Protein AF-A0A8V0ZGF8-F1 (afdb_monomer_lite)

Sequence (177 aa):
MGCPRRLLLVSNSTMHGGGYLGHCQQHIQSFLGEKVKRVLFVPYALHDRDAYARTAREKFASLGYELDSIHESCDPVEAVRKSEAIFIGGGNTFRLLKALYDNRLIQEIRKRVLEETREERIRQYHEEPNTPPVLGLREGAMLLVEGNKATLQGVTGARLFLRNQLNMSLEQISVSC

Secondary structure (DSSP, 8-state):
-PPP------S-S--TT--TTGGGHHHHHHHHTTT--EEEEE-TTSS-HHHHHHHHHHHHHTTT-EEEEGGG-S-HHHHHHH-SEEEE--S-HHHHHHHHHHTTHHHHHHHHHH---HHHHHHHHTTSTTPPPEEEEPTTEEEEEETTEEEEEESS-EEEE-TTSPPEEESS-EEE-

InterPro domains:
  IPR005320 Peptidase S51 [PF03575] (7-113)
  IPR029062 Class I glutamine amidotransferase-like [G3DSA:3.40.50.880] (5-114)
  IPR029062 Class I glutamine amidotransferase-like [G3DSA:3.40.50.880] (115-172)
  IPR029062 Class I glutamine amidotransferase-like [SSF52317] (7-161)

Foldseek 3Di:
DAQDFQDDDDPDQDDPPDDGVRVCLVVVCVSCDPVAAEEEEEQQQDDCSVVVQVSVQVSVVVSRHGYDYLVPDPQSLVVLQPGPYYHYDDHHPVRSVVVCVVNVNPVSNVCSRRPDDPVNVVLVQLVDPPDDKDKADDPQWDWDDDDQWIKIDGQPFIWIDDRPDDIDTGRIDIDGD

Structure (mmCIF, N/CA/C/O backbone):
data_AF-A0A8V0ZGF8-F1
#
_entry.id   AF-A0A8V0ZGF8-F1
#
loop_
_atom_site.group_PDB
_atom_site.id
_atom_site.type_symbol
_atom_site.label_atom_id
_atom_site.label_alt_id
_atom_site.label_comp_id
_atom_site.label_asym_id
_atom_site.label_entity_id
_atom_site.label_seq_id
_atom_site.pdbx_PDB_ins_code
_atom_site.Cartn_x
_atom_site.Cartn_y
_atom_site.Cartn_z
_atom_site.occupancy
_atom_site.B_iso_or_equiv
_atom_site.auth_seq_id
_atom_site.auth_comp_id
_atom_site.auth_asym_id
_atom_site.auth_atom_id
_atom_site.pdbx_PDB_model_num
ATOM 1 N N . MET A 1 1 ? -5.245 20.300 14.383 1.00 46.69 1 MET A N 1
ATOM 2 C CA . MET A 1 1 ? -4.135 19.326 14.443 1.00 46.69 1 MET A CA 1
ATOM 3 C C . MET A 1 1 ? -4.230 18.451 13.203 1.00 46.69 1 MET A C 1
ATOM 5 O O . MET A 1 1 ? -5.340 18.107 12.822 1.00 46.69 1 MET A O 1
ATOM 9 N N . GLY A 1 2 ? -3.137 18.255 12.463 1.00 55.56 2 GLY A N 1
ATOM 10 C CA . GLY A 1 2 ? -3.183 17.531 11.186 1.00 55.56 2 GLY A CA 1
ATOM 11 C C . GLY A 1 2 ? -3.174 16.020 11.401 1.00 55.56 2 GLY A C 1
ATOM 12 O O . GLY A 1 2 ? -2.446 15.556 12.271 1.00 55.56 2 GLY A O 1
ATOM 13 N N . CYS A 1 3 ? -3.932 15.275 10.591 1.00 56.94 3 CYS A N 1
ATOM 14 C CA . CYS A 1 3 ? -3.871 13.813 10.551 1.00 56.94 3 CYS A CA 1
ATOM 15 C C . CYS A 1 3 ? -2.405 13.337 10.474 1.00 56.94 3 CYS A C 1
ATOM 17 O O . CYS A 1 3 ? -1.663 13.826 9.604 1.00 56.94 3 CYS A O 1
ATOM 19 N N . PRO A 1 4 ? -1.967 12.407 11.344 1.00 69.81 4 PRO A N 1
ATOM 20 C CA . PRO A 1 4 ? -0.613 11.871 11.308 1.00 69.81 4 PRO A CA 1
ATOM 21 C C . PRO A 1 4 ? -0.346 11.192 9.959 1.00 69.81 4 PRO A C 1
ATOM 23 O O . PRO A 1 4 ? -1.194 10.486 9.422 1.00 69.81 4 PRO A O 1
ATOM 26 N N . ARG A 1 5 ? 0.840 11.428 9.385 1.00 81.69 5 ARG A N 1
ATOM 27 C CA . ARG A 1 5 ? 1.263 10.849 8.099 1.00 81.69 5 ARG A CA 1
ATOM 28 C C . ARG A 1 5 ? 2.461 9.951 8.324 1.00 81.69 5 ARG A C 1
ATOM 30 O O . ARG A 1 5 ? 3.453 10.386 8.904 1.00 81.69 5 ARG A O 1
ATOM 37 N N . ARG A 1 6 ? 2.406 8.729 7.803 1.00 88.62 6 ARG A N 1
ATOM 38 C CA . ARG A 1 6 ? 3.569 7.839 7.729 1.00 88.62 6 ARG A CA 1
ATOM 39 C C . ARG A 1 6 ? 4.110 7.899 6.307 1.00 88.62 6 ARG A C 1
ATOM 41 O O . ARG A 1 6 ? 3.469 7.401 5.390 1.00 88.62 6 ARG A O 1
ATOM 48 N N . LEU A 1 7 ? 5.262 8.542 6.125 1.00 94.38 7 LEU A N 1
ATOM 49 C CA . LEU A 1 7 ? 5.933 8.688 4.832 1.00 94.38 7 LEU A CA 1
ATOM 50 C C . LEU A 1 7 ? 7.400 8.270 4.965 1.00 94.38 7 LEU A C 1
ATOM 52 O O . LEU A 1 7 ? 8.069 8.675 5.912 1.00 94.38 7 LEU A O 1
ATOM 56 N N . LEU A 1 8 ? 7.896 7.507 3.992 1.00 95.88 8 LEU A N 1
ATOM 57 C CA . LEU A 1 8 ? 9.316 7.226 3.801 1.00 95.88 8 LEU A CA 1
ATOM 58 C C . LEU A 1 8 ? 9.715 7.775 2.429 1.00 95.88 8 LEU A C 1
ATOM 60 O O . LEU A 1 8 ? 9.261 7.272 1.403 1.00 95.88 8 LEU A O 1
ATOM 64 N N . LEU A 1 9 ? 10.528 8.831 2.416 1.00 96.25 9 LEU A N 1
ATOM 65 C CA . LEU A 1 9 ? 10.982 9.489 1.191 1.00 96.25 9 LEU A CA 1
ATOM 66 C C . LEU A 1 9 ? 12.443 9.117 0.944 1.00 96.25 9 LEU A C 1
ATOM 68 O O . LEU A 1 9 ? 13.313 9.441 1.749 1.00 96.25 9 LEU A O 1
ATOM 72 N N . VAL A 1 10 ? 12.700 8.419 -0.160 1.00 94.38 10 VAL A N 1
ATOM 73 C CA . VAL A 1 10 ? 14.031 7.917 -0.522 1.00 94.38 10 VAL A CA 1
ATOM 74 C C . VAL A 1 10 ? 14.541 8.706 -1.725 1.00 94.38 10 VAL A C 1
ATOM 76 O O . VAL A 1 10 ? 13.853 8.792 -2.738 1.00 94.38 10 VAL A O 1
ATOM 79 N N . SER A 1 11 ? 15.738 9.288 -1.613 1.00 92.94 11 SER A N 1
ATOM 80 C CA . SER A 1 11 ? 16.311 10.180 -2.636 1.00 92.94 11 SER A CA 1
ATOM 81 C C . SER A 1 11 ? 16.595 9.469 -3.968 1.00 92.94 11 SER A C 1
ATOM 83 O O . SER A 1 11 ? 16.330 9.995 -5.046 1.00 92.94 11 SER A O 1
ATOM 85 N N . ASN A 1 12 ? 17.114 8.245 -3.900 1.00 91.25 12 ASN A N 1
ATOM 86 C CA . ASN A 1 12 ? 17.548 7.454 -5.046 1.00 91.25 12 ASN A CA 1
ATOM 87 C C . ASN A 1 12 ? 17.301 5.964 -4.794 1.00 91.25 12 ASN A C 1
ATOM 89 O O . ASN A 1 12 ? 17.217 5.516 -3.657 1.00 91.25 12 ASN A O 1
ATOM 93 N N . SER A 1 13 ? 17.202 5.165 -5.857 1.00 89.19 13 SER A N 1
ATOM 94 C CA . SER A 1 13 ? 16.941 3.727 -5.734 1.00 89.19 13 SER A CA 1
ATOM 95 C C . SER A 1 13 ? 18.198 2.875 -5.544 1.00 89.19 13 SER A C 1
ATOM 97 O O . SER A 1 13 ? 18.104 1.766 -5.028 1.00 89.19 13 SER A O 1
ATOM 99 N N . THR A 1 14 ? 19.373 3.358 -5.944 1.00 91.06 14 THR A N 1
ATOM 100 C CA . THR A 1 14 ? 20.624 2.581 -5.964 1.00 91.06 14 THR A CA 1
ATOM 101 C C . THR A 1 14 ? 21.803 3.419 -5.495 1.00 91.06 14 THR A C 1
ATOM 103 O O . THR A 1 14 ? 21.928 4.582 -5.877 1.00 91.06 14 THR A O 1
ATOM 106 N N . MET A 1 15 ? 22.694 2.806 -4.718 1.00 89.31 15 MET A N 1
ATOM 107 C CA . MET A 1 15 ? 24.008 3.354 -4.370 1.00 89.31 15 MET A CA 1
ATOM 108 C C . MET A 1 15 ? 25.107 2.566 -5.085 1.00 89.31 15 MET A C 1
ATOM 110 O O . MET A 1 15 ? 24.886 1.422 -5.482 1.00 89.31 15 MET A O 1
ATOM 114 N N . HIS A 1 16 ? 26.284 3.173 -5.250 1.00 84.38 16 HIS A N 1
ATOM 115 C CA . HIS A 1 16 ? 27.421 2.525 -5.903 1.00 84.38 16 HIS A CA 1
ATOM 116 C C . HIS A 1 16 ? 27.759 1.188 -5.221 1.00 84.38 16 HIS A C 1
ATOM 118 O O . HIS A 1 16 ? 27.876 1.130 -4.000 1.00 84.38 16 HIS A O 1
ATOM 124 N N . GLY A 1 17 ? 27.863 0.115 -6.011 1.00 81.75 17 GLY A N 1
ATOM 125 C CA . GLY A 1 17 ? 28.128 -1.241 -5.516 1.00 81.75 17 GLY A CA 1
ATOM 126 C C . GLY A 1 17 ? 26.935 -1.965 -4.871 1.00 81.75 17 GLY A C 1
ATOM 127 O O . GLY A 1 17 ? 27.104 -3.085 -4.400 1.00 81.75 17 GLY A O 1
ATOM 128 N N . GLY A 1 18 ? 25.737 -1.367 -4.843 1.00 86.81 18 GLY A N 1
ATOM 129 C CA . GLY A 1 18 ? 24.537 -1.958 -4.244 1.00 86.81 18 GLY A CA 1
ATOM 130 C C . GLY A 1 18 ? 23.429 -2.279 -5.253 1.00 86.81 18 GLY A C 1
ATOM 131 O O . GLY A 1 18 ? 23.279 -1.611 -6.274 1.00 86.81 18 GLY A O 1
ATOM 132 N N . GLY A 1 19 ? 22.606 -3.279 -4.930 1.00 92.81 19 GLY A N 1
ATOM 133 C CA . GLY A 1 19 ? 21.398 -3.608 -5.694 1.00 92.81 19 GLY A CA 1
ATOM 134 C C . GLY A 1 19 ? 20.253 -2.601 -5.504 1.00 92.81 19 GLY A C 1
ATOM 135 O O . GLY A 1 19 ? 20.302 -1.722 -4.635 1.00 92.81 19 GLY A O 1
ATOM 136 N N . TYR A 1 20 ? 19.188 -2.758 -6.298 1.00 95.75 20 TYR A N 1
ATOM 137 C CA . TYR A 1 20 ? 17.970 -1.942 -6.217 1.00 95.75 20 TYR A CA 1
ATOM 138 C C . TYR A 1 20 ? 17.397 -1.924 -4.788 1.00 95.75 20 TYR A C 1
ATOM 140 O O . TYR A 1 20 ? 17.181 -2.971 -4.178 1.00 95.75 20 TYR A O 1
ATOM 148 N N . LEU A 1 21 ? 17.209 -0.721 -4.238 1.00 96.44 21 LEU A N 1
ATOM 149 C CA . LEU A 1 21 ? 16.785 -0.423 -2.861 1.00 96.44 21 LEU A CA 1
ATOM 150 C C . LEU A 1 21 ? 17.638 -1.081 -1.762 1.00 96.44 21 LEU A C 1
ATOM 152 O O . LEU A 1 21 ? 17.209 -1.181 -0.616 1.00 96.44 21 LEU A O 1
ATOM 156 N N . GLY A 1 22 ? 18.855 -1.535 -2.081 1.00 95.50 22 GLY A N 1
ATOM 157 C CA . GLY A 1 22 ? 19.709 -2.247 -1.129 1.00 95.50 22 GLY A CA 1
ATOM 158 C C . GLY A 1 22 ? 20.063 -1.402 0.095 1.00 95.50 22 GLY A C 1
ATOM 159 O O . GLY A 1 22 ? 19.921 -1.860 1.224 1.00 95.50 22 GLY A O 1
ATOM 160 N N . HIS A 1 23 ? 20.446 -0.143 -0.123 1.00 95.56 23 HIS A N 1
ATOM 161 C CA . HIS A 1 23 ? 20.882 0.768 0.941 1.00 95.56 23 HIS A CA 1
ATOM 162 C C . HIS A 1 23 ? 19.765 1.175 1.918 1.00 95.56 23 HIS A C 1
ATOM 164 O O . HIS A 1 23 ? 20.053 1.541 3.050 1.00 95.56 23 HIS A O 1
ATOM 170 N N . CYS A 1 24 ? 18.496 1.114 1.503 1.00 94.94 24 CYS A N 1
ATOM 171 C CA . CYS A 1 24 ? 17.354 1.548 2.312 1.00 94.94 24 CYS A CA 1
ATOM 172 C C . CYS A 1 24 ? 16.442 0.395 2.754 1.00 94.94 24 CYS A C 1
ATOM 174 O O . CYS A 1 24 ? 15.401 0.634 3.363 1.00 94.94 24 CYS A O 1
ATOM 176 N N . GLN A 1 25 ? 16.830 -0.858 2.504 1.00 95.88 25 GLN A N 1
ATOM 177 C CA . GLN A 1 25 ? 15.979 -2.022 2.756 1.00 95.88 25 GLN A CA 1
ATOM 178 C C . GLN A 1 25 ? 15.535 -2.163 4.220 1.00 95.88 25 GLN A C 1
ATOM 180 O O . GLN A 1 25 ? 14.369 -2.445 4.479 1.00 95.88 25 GLN A O 1
ATOM 185 N N . GLN A 1 26 ? 16.431 -1.892 5.176 1.00 95.94 26 GLN A N 1
ATOM 186 C CA . GLN A 1 26 ? 16.111 -1.956 6.606 1.00 95.94 26 GLN A CA 1
ATOM 187 C C . GLN A 1 26 ? 15.108 -0.865 7.002 1.00 95.94 26 GLN A C 1
ATOM 189 O O . GLN A 1 26 ? 14.195 -1.114 7.788 1.00 95.94 26 GLN A O 1
ATOM 194 N N . HIS A 1 27 ? 15.224 0.329 6.410 1.00 97.06 27 HIS A N 1
ATOM 195 C CA . HIS A 1 27 ? 14.256 1.405 6.610 1.00 97.06 27 HIS A CA 1
ATOM 196 C C . HIS A 1 27 ? 12.888 1.050 6.021 1.00 97.06 27 HIS A C 1
ATOM 198 O O . HIS A 1 27 ? 11.877 1.327 6.658 1.00 97.06 27 HIS A O 1
ATOM 204 N N . ILE A 1 28 ? 12.844 0.389 4.856 1.00 97.44 28 ILE A N 1
ATOM 205 C CA . ILE A 1 28 ? 11.595 -0.109 4.258 1.00 97.44 28 ILE A CA 1
ATOM 206 C C . ILE A 1 28 ? 10.935 -1.140 5.182 1.00 97.44 28 ILE A C 1
ATOM 208 O O . ILE A 1 28 ? 9.757 -0.996 5.495 1.00 97.44 28 ILE A O 1
ATOM 212 N N . GLN A 1 29 ? 11.686 -2.133 5.669 1.00 97.06 29 GLN A N 1
ATOM 213 C CA . GLN A 1 29 ? 11.157 -3.161 6.575 1.00 97.06 29 GLN A CA 1
ATOM 214 C C . GLN A 1 29 ? 10.647 -2.565 7.891 1.00 97.06 29 GLN A C 1
ATOM 216 O O . GLN A 1 29 ? 9.544 -2.878 8.328 1.00 97.06 29 GLN A O 1
ATOM 221 N N . SER A 1 30 ? 11.407 -1.653 8.503 1.00 96.31 30 SER A N 1
ATOM 222 C CA . SER A 1 30 ? 10.979 -0.959 9.723 1.00 96.31 30 SER A CA 1
ATOM 223 C C . SER A 1 30 ? 9.730 -0.099 9.491 1.00 96.31 30 SER A C 1
ATOM 225 O O . SER A 1 30 ? 8.825 -0.063 10.325 1.00 96.31 30 SER A O 1
ATOM 227 N N . PHE A 1 31 ? 9.647 0.569 8.339 1.00 95.94 31 PHE A N 1
ATOM 228 C CA . PHE A 1 31 ? 8.518 1.422 7.987 1.00 95.94 31 PHE A CA 1
ATOM 229 C C . PHE A 1 31 ? 7.240 0.623 7.696 1.00 95.94 31 PHE A C 1
ATOM 231 O O . PHE A 1 31 ? 6.166 0.982 8.181 1.00 95.94 31 PHE A O 1
ATOM 238 N N . LEU A 1 32 ? 7.321 -0.458 6.925 1.00 95.56 32 LEU A N 1
ATOM 239 C CA . LEU A 1 32 ? 6.157 -1.290 6.609 1.00 95.56 32 LEU A CA 1
ATOM 240 C C . LEU A 1 32 ? 5.748 -2.163 7.805 1.00 95.56 32 LEU A C 1
ATOM 242 O O . LEU A 1 32 ? 4.557 -2.334 8.073 1.00 95.56 32 LEU A O 1
ATOM 246 N N . GLY A 1 33 ? 6.727 -2.636 8.577 1.00 94.12 33 GLY A N 1
ATOM 247 C CA . GLY A 1 33 ? 6.518 -3.513 9.722 1.00 94.12 33 GLY A CA 1
ATOM 248 C C . GLY A 1 33 ? 5.907 -4.854 9.316 1.00 94.12 33 GLY A C 1
ATOM 249 O O . GLY A 1 33 ? 5.905 -5.230 8.147 1.00 94.12 33 GLY A O 1
ATOM 250 N N . GLU A 1 34 ? 5.374 -5.582 10.294 1.00 91.19 34 GLU A N 1
ATOM 251 C CA . GLU A 1 34 ? 4.815 -6.926 10.080 1.00 91.19 34 GLU A CA 1
ATOM 252 C C . GLU A 1 34 ? 3.344 -6.920 9.644 1.00 91.19 34 GLU A C 1
ATOM 254 O O . GLU A 1 34 ? 2.844 -7.930 9.138 1.00 91.19 34 GLU A O 1
ATOM 259 N N . LYS A 1 35 ? 2.645 -5.798 9.873 1.00 89.25 35 LYS A N 1
ATOM 260 C CA . LYS A 1 35 ? 1.212 -5.642 9.582 1.00 89.25 35 LYS A CA 1
ATOM 261 C C . LYS A 1 35 ? 0.929 -5.518 8.092 1.00 89.25 35 LYS A C 1
ATOM 263 O O . LYS A 1 35 ? -0.118 -5.969 7.651 1.00 89.25 35 LYS A O 1
ATOM 268 N N . VAL A 1 36 ? 1.838 -4.892 7.348 1.00 94.75 36 VAL A N 1
ATOM 269 C CA . VAL A 1 36 ? 1.741 -4.817 5.892 1.00 94.75 36 VAL A CA 1
ATOM 270 C C . VAL A 1 36 ? 2.221 -6.143 5.321 1.00 94.75 36 VAL A C 1
ATOM 272 O O . VAL A 1 36 ? 3.318 -6.597 5.637 1.00 94.75 36 VAL A O 1
ATOM 275 N N . LYS A 1 37 ? 1.402 -6.759 4.478 1.00 95.25 37 LYS A N 1
ATOM 276 C CA . LYS A 1 37 ? 1.738 -7.953 3.700 1.00 95.25 37 LYS A CA 1
ATOM 277 C C . LYS A 1 37 ? 1.875 -7.630 2.222 1.00 95.25 37 LYS A C 1
ATOM 279 O O . LYS A 1 37 ? 2.732 -8.211 1.563 1.00 95.25 37 LYS A O 1
ATOM 284 N N . ARG A 1 38 ? 1.072 -6.690 1.719 1.00 97.25 38 ARG A N 1
ATOM 285 C CA . ARG A 1 38 ? 0.951 -6.393 0.291 1.00 97.25 38 ARG A CA 1
ATOM 286 C C . ARG A 1 38 ? 1.121 -4.904 0.013 1.00 97.25 38 ARG A C 1
ATOM 288 O O . ARG A 1 38 ? 0.433 -4.058 0.583 1.00 97.25 38 ARG A O 1
ATOM 295 N N . VAL A 1 39 ? 2.032 -4.581 -0.897 1.00 98.31 39 VAL A N 1
ATOM 296 C CA . VAL A 1 39 ? 2.358 -3.208 -1.293 1.00 98.31 39 VAL A CA 1
ATOM 297 C C . VAL A 1 39 ? 1.844 -2.946 -2.703 1.00 98.31 39 VAL A C 1
ATOM 299 O O . VAL A 1 39 ? 2.154 -3.688 -3.631 1.00 98.31 39 VAL A O 1
ATOM 302 N N . LEU A 1 40 ? 1.092 -1.860 -2.879 1.00 98.69 40 LEU A N 1
ATOM 303 C CA . LEU A 1 40 ? 0.700 -1.386 -4.201 1.00 98.69 40 LEU A CA 1
ATOM 304 C C . LEU A 1 40 ? 1.825 -0.545 -4.803 1.00 98.69 40 LEU A C 1
ATOM 306 O O . LEU A 1 40 ? 2.179 0.508 -4.269 1.00 98.69 40 LEU A O 1
ATOM 310 N N . PHE A 1 41 ? 2.362 -0.981 -5.935 1.00 98.75 41 PHE A N 1
ATOM 311 C CA . PHE A 1 41 ? 3.422 -0.288 -6.651 1.00 98.75 41 PHE A CA 1
ATOM 312 C C . PHE A 1 41 ? 2.888 0.601 -7.774 1.00 98.75 41 PHE A C 1
ATOM 314 O O . PHE A 1 41 ? 2.038 0.192 -8.562 1.00 98.75 41 PHE A O 1
ATOM 321 N N . VAL A 1 42 ? 3.430 1.816 -7.882 1.00 98.62 42 VAL A N 1
ATOM 322 C CA . VAL A 1 42 ? 3.123 2.792 -8.935 1.00 98.62 42 VAL A CA 1
ATOM 323 C C . VAL A 1 42 ? 4.358 2.997 -9.832 1.00 98.62 42 VAL A C 1
ATOM 325 O O . VAL A 1 42 ? 5.207 3.836 -9.515 1.00 98.62 42 VAL A O 1
ATOM 328 N N . PRO A 1 43 ? 4.479 2.281 -10.971 1.00 98.38 43 PRO A N 1
ATOM 329 C CA . PRO A 1 43 ? 5.656 2.325 -11.852 1.00 98.38 43 PRO A CA 1
ATOM 330 C C . PRO A 1 43 ? 5.615 3.435 -12.912 1.00 98.38 43 PRO A C 1
ATOM 332 O O . PRO A 1 43 ? 6.410 3.435 -13.851 1.00 98.38 43 PRO A O 1
ATOM 335 N N . TYR A 1 44 ? 4.682 4.385 -12.821 1.00 98.44 44 TYR A N 1
ATOM 336 C CA . TYR A 1 44 ? 4.409 5.332 -13.908 1.00 98.44 44 TYR A CA 1
ATOM 337 C C . TYR A 1 44 ? 5.542 6.309 -14.240 1.00 98.44 44 TYR A C 1
ATOM 339 O O . TYR A 1 44 ? 5.466 6.991 -15.259 1.00 98.44 44 TYR A O 1
ATOM 347 N N . ALA A 1 45 ? 6.592 6.377 -13.423 1.00 97.50 45 ALA A N 1
ATOM 348 C CA . ALA A 1 45 ? 7.749 7.225 -13.675 1.00 97.50 45 ALA A CA 1
ATOM 349 C C . ALA A 1 45 ? 8.653 6.717 -14.820 1.00 97.50 45 ALA A C 1
ATOM 351 O O . ALA A 1 45 ? 9.428 7.509 -15.366 1.00 97.50 45 ALA A O 1
ATOM 352 N N . LEU A 1 46 ? 8.522 5.449 -15.236 1.00 96.94 46 LEU A N 1
ATOM 353 C CA . LEU A 1 46 ? 9.265 4.851 -16.353 1.00 96.94 46 LEU A CA 1
ATOM 354 C C . LEU A 1 46 ? 8.344 4.433 -17.517 1.00 96.94 46 LEU A C 1
ATOM 356 O O . LEU A 1 46 ? 7.122 4.359 -17.380 1.00 96.94 46 LEU A O 1
ATOM 360 N N . HIS A 1 47 ? 8.938 4.222 -18.699 1.00 95.19 47 HIS A N 1
ATOM 361 C CA . HIS A 1 47 ? 8.231 3.699 -19.878 1.00 95.19 47 HIS A CA 1
ATOM 362 C C . HIS A 1 47 ? 7.900 2.213 -19.721 1.00 95.19 47 HIS A C 1
ATOM 364 O O . HIS A 1 47 ? 6.739 1.838 -19.855 1.00 95.19 47 HIS A O 1
ATOM 370 N N . ASP A 1 48 ? 8.917 1.396 -19.445 1.00 97.38 48 ASP A N 1
ATOM 371 C CA . ASP A 1 48 ? 8.781 -0.052 -19.302 1.00 97.38 48 ASP A CA 1
ATOM 372 C C . ASP A 1 48 ? 8.311 -0.395 -17.885 1.00 97.38 48 ASP A C 1
ATOM 374 O O . ASP A 1 48 ? 9.096 -0.534 -16.943 1.00 97.38 48 ASP A O 1
ATOM 378 N N . ARG A 1 49 ? 6.988 -0.436 -17.726 1.00 97.50 49 ARG A N 1
ATOM 379 C CA . ARG A 1 49 ? 6.332 -0.665 -16.435 1.00 97.50 49 ARG A CA 1
ATOM 380 C C . ARG A 1 49 ? 6.417 -2.124 -16.007 1.00 97.50 49 ARG A C 1
ATOM 382 O O . ARG A 1 49 ? 6.523 -2.375 -14.811 1.00 97.50 49 ARG A O 1
ATOM 389 N N . ASP A 1 50 ? 6.427 -3.056 -16.956 1.00 98.12 50 ASP A N 1
ATOM 390 C CA . ASP A 1 50 ? 6.478 -4.492 -16.679 1.00 98.12 50 ASP A CA 1
ATOM 391 C C . ASP A 1 50 ? 7.857 -4.904 -16.171 1.00 98.12 50 ASP A C 1
ATOM 393 O O . ASP A 1 50 ? 7.964 -5.588 -15.150 1.00 98.12 50 ASP A O 1
ATOM 397 N N . ALA A 1 51 ? 8.930 -4.439 -16.823 1.00 98.00 51 ALA A N 1
ATOM 398 C CA . ALA A 1 51 ? 10.279 -4.659 -16.317 1.00 98.00 51 ALA A CA 1
ATOM 399 C C . ALA A 1 51 ? 10.464 -3.999 -14.947 1.00 98.00 51 ALA A C 1
ATOM 401 O O . ALA A 1 51 ? 11.019 -4.619 -14.037 1.00 98.00 51 ALA A O 1
ATOM 402 N N . TYR A 1 52 ? 9.944 -2.779 -14.767 1.00 97.94 52 TYR A N 1
ATOM 403 C CA . TYR A 1 52 ? 10.077 -2.083 -13.493 1.00 97.94 52 TYR A CA 1
ATOM 404 C C . TYR A 1 52 ? 9.332 -2.801 -12.359 1.00 97.94 52 TYR A C 1
ATOM 406 O O . TYR A 1 52 ? 9.886 -2.992 -11.275 1.00 97.94 52 TYR A O 1
ATOM 414 N N . ALA A 1 53 ? 8.102 -3.249 -12.620 1.00 98.25 53 ALA A N 1
ATOM 415 C CA . ALA A 1 53 ? 7.312 -4.029 -11.677 1.00 98.25 53 ALA A CA 1
ATOM 416 C C . ALA A 1 53 ? 7.990 -5.353 -11.329 1.00 98.25 53 ALA A C 1
ATOM 418 O O . ALA A 1 53 ? 8.009 -5.720 -10.159 1.00 98.25 53 ALA A O 1
ATOM 419 N N . ARG A 1 54 ? 8.615 -6.038 -12.295 1.00 98.38 54 ARG A N 1
ATOM 420 C CA . ARG A 1 54 ? 9.377 -7.269 -12.039 1.00 98.38 54 ARG A CA 1
ATOM 421 C C . ARG A 1 54 ? 10.522 -7.036 -11.052 1.00 98.38 54 ARG A C 1
ATOM 423 O O . ARG A 1 54 ? 10.574 -7.708 -10.028 1.00 98.38 54 ARG A O 1
ATOM 430 N N . THR A 1 55 ? 11.367 -6.032 -11.299 1.00 97.94 55 THR A N 1
ATOM 431 C CA . THR A 1 55 ? 12.484 -5.686 -10.401 1.00 97.94 55 THR A CA 1
ATOM 432 C C . THR A 1 55 ? 12.003 -5.272 -9.009 1.00 97.94 55 THR A C 1
ATOM 434 O O . THR A 1 55 ? 12.576 -5.689 -8.001 1.00 97.94 55 THR A O 1
ATOM 437 N N . ALA A 1 56 ? 10.943 -4.461 -8.927 1.00 98.06 56 ALA A N 1
ATOM 438 C CA . ALA A 1 56 ? 10.370 -4.065 -7.644 1.00 98.06 56 ALA A CA 1
ATOM 439 C C . ALA A 1 56 ? 9.793 -5.274 -6.893 1.00 98.06 56 ALA A C 1
ATOM 441 O O . ALA A 1 56 ? 10.046 -5.425 -5.700 1.00 98.06 56 ALA A O 1
ATOM 442 N N . ARG A 1 57 ? 9.081 -6.165 -7.588 1.00 98.38 57 ARG A N 1
ATOM 443 C CA . ARG A 1 57 ? 8.481 -7.375 -7.016 1.00 98.38 57 ARG A CA 1
ATOM 444 C C . ARG A 1 57 ? 9.535 -8.325 -6.458 1.00 98.38 57 ARG A C 1
ATOM 446 O O . ARG A 1 57 ? 9.405 -8.741 -5.315 1.00 98.38 57 ARG A O 1
ATOM 453 N N . GLU A 1 58 ? 10.604 -8.597 -7.206 1.00 98.12 58 GLU A N 1
ATOM 454 C CA . GLU A 1 58 ? 11.740 -9.401 -6.729 1.00 98.12 58 GLU A CA 1
ATOM 455 C C . GLU A 1 58 ? 12.358 -8.803 -5.458 1.00 98.12 58 GLU A C 1
ATOM 457 O O . GLU A 1 58 ? 12.611 -9.515 -4.483 1.00 98.12 58 GLU A O 1
ATOM 462 N N . LYS A 1 59 ? 12.544 -7.476 -5.431 1.00 97.81 59 LYS A N 1
ATOM 463 C CA . LYS A 1 59 ? 13.114 -6.799 -4.266 1.00 97.81 59 LYS A CA 1
ATOM 464 C C . LYS A 1 59 ? 12.188 -6.837 -3.053 1.00 97.81 59 LYS A C 1
ATOM 466 O O . LYS A 1 59 ? 12.659 -7.108 -1.957 1.00 97.81 59 LYS A O 1
ATOM 471 N N . PHE A 1 60 ? 10.898 -6.554 -3.208 1.00 98.25 60 PHE A N 1
ATOM 472 C CA . PHE A 1 60 ? 9.956 -6.578 -2.083 1.00 98.25 60 PHE A CA 1
ATOM 473 C C . PHE A 1 60 ? 9.720 -8.004 -1.570 1.00 98.25 60 PHE A C 1
ATOM 475 O O . PHE A 1 60 ? 9.680 -8.199 -0.353 1.00 98.25 60 PHE A O 1
ATOM 482 N N . ALA A 1 61 ? 9.710 -9.002 -2.460 1.00 98.06 61 ALA A N 1
ATOM 483 C CA . ALA A 1 61 ? 9.656 -10.409 -2.078 1.00 98.06 61 ALA A CA 1
ATOM 484 C C . ALA A 1 61 ? 10.852 -10.800 -1.195 1.00 98.06 61 ALA A C 1
ATOM 486 O O . ALA A 1 61 ? 10.664 -11.434 -0.158 1.00 98.06 61 ALA A O 1
ATOM 487 N N . SER A 1 62 ? 12.070 -10.337 -1.519 1.00 97.38 62 SER A N 1
ATOM 488 C CA . SER A 1 62 ? 13.252 -10.586 -0.678 1.00 97.38 62 SER A CA 1
ATOM 489 C C . SER A 1 62 ? 13.167 -9.943 0.714 1.00 97.38 62 SER A C 1
ATOM 491 O O . SER A 1 62 ? 13.973 -10.264 1.582 1.00 97.38 62 SER A O 1
ATOM 493 N N . LEU A 1 63 ? 12.260 -8.983 0.919 1.00 97.12 63 LEU A N 1
ATOM 494 C CA . LEU A 1 63 ? 12.035 -8.305 2.201 1.00 97.12 63 LEU A CA 1
ATOM 495 C C . LEU A 1 63 ? 10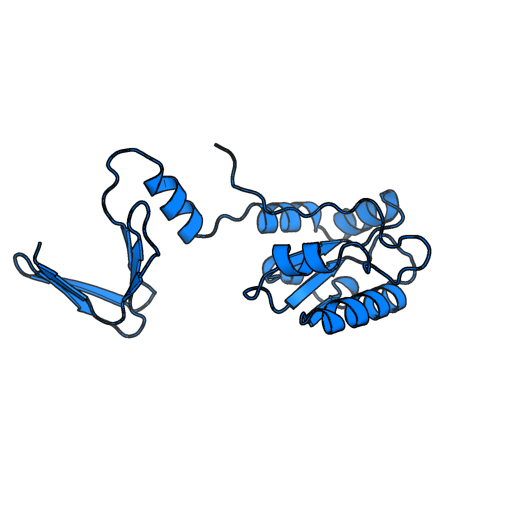.851 -8.886 2.986 1.00 97.12 63 LEU A C 1
ATOM 497 O O . LEU A 1 63 ? 10.636 -8.458 4.120 1.00 97.12 63 LEU A O 1
ATOM 501 N N . GLY A 1 64 ? 10.124 -9.849 2.408 1.00 97.31 64 GLY A N 1
ATOM 502 C CA . GLY A 1 64 ? 8.954 -10.485 3.017 1.00 97.31 64 GLY A CA 1
ATOM 503 C C . GLY A 1 64 ? 7.614 -9.823 2.680 1.00 97.31 64 GLY A C 1
ATOM 504 O O . GLY A 1 64 ? 6.644 -10.051 3.399 1.00 97.31 64 GLY A O 1
ATOM 505 N N . TYR A 1 65 ? 7.549 -9.015 1.617 1.00 98.25 65 TYR A N 1
ATOM 506 C CA . TYR A 1 65 ? 6.323 -8.346 1.173 1.00 98.25 65 TYR A CA 1
ATOM 507 C C . TYR A 1 65 ? 5.920 -8.792 -0.230 1.00 98.25 65 TYR A C 1
ATOM 509 O O . TYR A 1 65 ? 6.754 -8.903 -1.129 1.00 98.25 65 TYR A O 1
ATOM 517 N N . GLU A 1 66 ? 4.623 -8.978 -0.441 1.00 98.19 66 GLU A N 1
ATOM 518 C CA . GLU A 1 66 ? 4.055 -9.119 -1.776 1.00 98.19 66 GLU A CA 1
ATOM 519 C C . GLU A 1 66 ? 3.883 -7.745 -2.430 1.00 98.19 66 GLU A C 1
ATOM 521 O O . GLU A 1 66 ? 3.689 -6.732 -1.750 1.00 98.19 66 GLU A O 1
ATOM 526 N N . LEU A 1 67 ? 3.960 -7.700 -3.760 1.00 98.44 67 LEU A N 1
ATOM 527 C CA . LEU A 1 67 ? 3.872 -6.458 -4.518 1.00 98.44 67 LEU A CA 1
ATOM 528 C C . LEU A 1 67 ? 3.010 -6.638 -5.765 1.00 98.44 67 LEU A C 1
ATOM 530 O O . LEU A 1 67 ? 3.361 -7.393 -6.679 1.00 98.44 67 LEU A O 1
ATOM 534 N N . ASP A 1 68 ? 1.925 -5.869 -5.803 1.00 98.38 68 ASP A N 1
ATOM 535 C CA . ASP A 1 68 ? 1.029 -5.756 -6.949 1.00 98.38 68 ASP A CA 1
ATOM 536 C C . ASP A 1 68 ? 1.281 -4.434 -7.654 1.00 98.38 68 ASP A C 1
ATOM 538 O O . ASP A 1 68 ? 1.440 -3.393 -7.011 1.00 98.38 68 ASP A O 1
ATOM 542 N N . SER A 1 69 ? 1.315 -4.457 -8.982 1.00 98.44 69 SER A N 1
ATOM 543 C CA . SER A 1 69 ? 1.565 -3.248 -9.751 1.00 98.44 69 SER A CA 1
ATOM 544 C C . SER A 1 69 ? 0.262 -2.631 -10.236 1.00 98.44 69 SER A C 1
ATOM 546 O O . SER A 1 69 ? -0.557 -3.281 -10.878 1.00 98.44 69 SER A O 1
ATOM 548 N N . ILE A 1 70 ? 0.075 -1.338 -9.978 1.00 98.31 70 ILE A N 1
ATOM 549 C CA . ILE A 1 70 ? -1.177 -0.639 -10.292 1.00 98.31 70 ILE A CA 1
ATOM 550 C C . ILE A 1 70 ? -1.494 -0.612 -11.795 1.00 98.31 70 ILE A C 1
ATOM 552 O O . ILE A 1 70 ? -2.659 -0.511 -12.165 1.00 98.31 70 ILE A O 1
ATOM 556 N N . HIS A 1 71 ? -0.481 -0.700 -12.666 1.00 97.69 71 HIS A N 1
ATOM 557 C CA . HIS A 1 71 ? -0.683 -0.700 -14.121 1.00 97.69 71 HIS A CA 1
ATOM 558 C C . HIS A 1 71 ? -1.226 -2.030 -14.656 1.00 97.69 71 HIS A C 1
ATOM 560 O O . HIS A 1 71 ? -1.668 -2.066 -15.799 1.00 97.69 71 HIS A O 1
ATOM 566 N N . GLU A 1 72 ? -1.185 -3.089 -13.844 1.00 97.88 72 GLU A N 1
ATOM 567 C CA . GLU A 1 72 ? -1.768 -4.404 -14.132 1.00 97.88 72 GLU A CA 1
ATOM 568 C C . GLU A 1 72 ? -3.229 -4.484 -13.633 1.00 97.88 72 GLU A C 1
ATOM 570 O O . GLU A 1 72 ? -3.951 -5.419 -13.974 1.00 97.88 72 GLU A O 1
ATOM 575 N N . SER A 1 73 ? -3.689 -3.505 -12.839 1.00 96.50 73 SER A N 1
ATOM 576 C CA . SER A 1 73 ? -5.058 -3.460 -12.311 1.00 96.50 73 SER A CA 1
ATOM 577 C C . SER A 1 73 ? -6.068 -3.012 -13.369 1.00 96.50 73 SER A C 1
ATOM 579 O O . SER A 1 73 ? -5.852 -2.027 -14.076 1.00 96.50 73 SER A O 1
ATOM 581 N N . CYS A 1 74 ? -7.225 -3.676 -13.408 1.00 95.38 74 CYS A N 1
ATOM 582 C CA . CYS A 1 74 ? -8.379 -3.236 -14.194 1.00 95.38 74 CYS A CA 1
ATOM 583 C C . CYS A 1 74 ? -9.054 -1.975 -13.621 1.00 95.38 74 CYS A C 1
ATOM 585 O O . CYS A 1 74 ? -9.677 -1.226 -14.371 1.00 95.38 74 CYS A O 1
ATOM 587 N N . ASP A 1 75 ? -8.903 -1.722 -12.317 1.00 97.31 75 ASP A N 1
ATOM 588 C CA . ASP A 1 75 ? -9.353 -0.503 -11.642 1.00 97.31 75 ASP A CA 1
ATOM 589 C C . ASP A 1 75 ? -8.226 0.036 -10.739 1.00 97.31 75 ASP A C 1
ATOM 591 O O . ASP A 1 75 ? -8.010 -0.451 -9.619 1.00 97.31 75 ASP A O 1
ATOM 595 N N . PRO A 1 76 ? -7.443 1.022 -11.210 1.00 97.50 76 PRO A N 1
ATOM 596 C CA . PRO A 1 76 ? -6.328 1.556 -10.438 1.00 97.50 76 PRO A CA 1
ATOM 597 C C . PRO A 1 76 ? -6.794 2.403 -9.240 1.00 97.50 76 PRO A C 1
ATOM 599 O O . PRO A 1 76 ? -6.058 2.528 -8.261 1.00 97.50 76 PRO A O 1
ATOM 602 N N . VAL A 1 77 ? -8.007 2.967 -9.277 1.00 97.88 77 VAL A N 1
ATOM 603 C CA . VAL A 1 77 ? -8.571 3.742 -8.160 1.00 97.88 77 VAL A CA 1
ATOM 604 C C . VAL A 1 77 ? -8.916 2.810 -7.006 1.00 97.88 77 VAL A C 1
ATOM 606 O O . VAL A 1 77 ? -8.539 3.069 -5.861 1.00 97.88 77 VAL A O 1
ATOM 609 N N . GLU A 1 78 ? -9.585 1.702 -7.305 1.00 97.00 78 GLU A N 1
ATOM 610 C CA . GLU A 1 78 ? -9.942 0.713 -6.295 1.00 97.00 78 GLU A CA 1
ATOM 611 C C . GLU A 1 78 ? -8.706 0.027 -5.700 1.00 97.00 78 GLU A C 1
ATOM 613 O O . GLU A 1 78 ? -8.643 -0.198 -4.488 1.00 97.00 78 GLU A O 1
ATOM 618 N N . ALA A 1 79 ? -7.676 -0.217 -6.517 1.00 97.75 79 ALA A N 1
ATOM 619 C CA . ALA A 1 79 ? -6.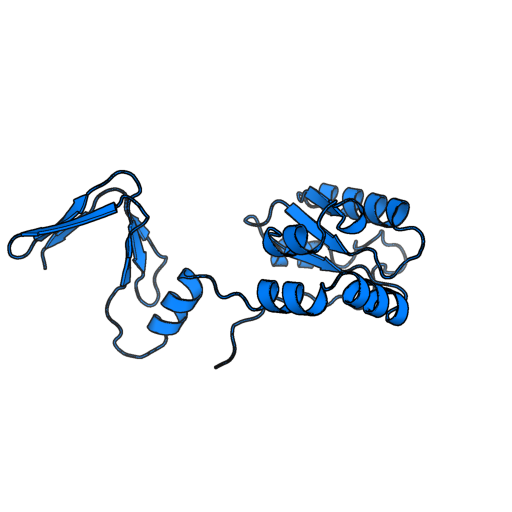394 -0.724 -6.034 1.00 97.75 79 ALA A CA 1
ATOM 620 C C . ALA A 1 79 ? -5.781 0.198 -4.964 1.00 97.75 79 ALA A C 1
ATOM 622 O O . ALA A 1 79 ? -5.342 -0.278 -3.916 1.00 97.75 79 ALA A O 1
ATOM 623 N N . VAL A 1 80 ? -5.805 1.522 -5.175 1.00 97.44 80 VAL A N 1
ATOM 624 C CA . VAL A 1 80 ? -5.331 2.496 -4.175 1.00 97.44 80 VAL A CA 1
ATOM 625 C C . VAL A 1 80 ? -6.152 2.419 -2.891 1.00 97.44 80 VAL A C 1
ATOM 627 O O . VAL A 1 80 ? -5.567 2.369 -1.808 1.00 97.44 80 VAL A O 1
ATOM 630 N N . ARG A 1 81 ? -7.484 2.363 -2.985 1.00 94.31 81 ARG A N 1
ATOM 631 C CA . ARG A 1 81 ? -8.370 2.305 -1.809 1.00 94.31 81 ARG A CA 1
ATOM 632 C C . ARG A 1 81 ? -8.119 1.078 -0.940 1.00 94.31 81 ARG A C 1
ATOM 634 O O . ARG A 1 81 ? -8.094 1.192 0.280 1.00 94.31 81 ARG A O 1
ATOM 641 N N . LYS A 1 82 ? -7.893 -0.077 -1.566 1.00 93.81 82 LYS A N 1
ATOM 642 C CA . LYS A 1 82 ? -7.655 -1.351 -0.873 1.00 93.81 82 LYS A CA 1
ATOM 643 C C . LYS A 1 82 ? -6.211 -1.561 -0.421 1.00 93.81 82 LYS A C 1
ATOM 645 O O . LYS A 1 82 ? -5.960 -2.462 0.373 1.00 93.81 82 LYS A O 1
ATOM 650 N N . SER A 1 83 ? -5.264 -0.769 -0.922 1.00 95.12 83 SER A N 1
ATOM 651 C CA . SER A 1 83 ? -3.843 -0.957 -0.615 1.00 95.12 83 SER A CA 1
ATOM 652 C C . SER A 1 83 ? -3.552 -0.832 0.882 1.00 95.12 83 SER A C 1
ATOM 654 O O . SER A 1 83 ? -4.104 0.032 1.560 1.00 95.12 83 SER A O 1
ATOM 656 N N . GLU A 1 84 ? -2.661 -1.669 1.412 1.00 94.38 84 GLU A N 1
ATOM 657 C CA . GLU A 1 84 ? -2.169 -1.555 2.794 1.00 94.38 84 GLU A CA 1
ATOM 658 C C . GLU A 1 84 ? -1.044 -0.518 2.889 1.00 94.38 84 GLU A C 1
ATOM 660 O O . GLU A 1 84 ? -0.969 0.254 3.846 1.00 94.38 84 GLU A O 1
ATOM 665 N N . ALA A 1 85 ? -0.198 -0.482 1.858 1.00 96.44 85 ALA A N 1
ATOM 666 C CA . ALA A 1 85 ? 0.860 0.491 1.651 1.00 96.44 85 ALA A CA 1
ATOM 667 C C . ALA A 1 85 ? 1.002 0.812 0.158 1.00 96.44 85 ALA A C 1
ATOM 669 O O . ALA A 1 85 ? 0.705 -0.020 -0.701 1.00 96.44 85 ALA A O 1
ATOM 670 N N . ILE A 1 86 ? 1.497 2.013 -0.143 1.00 98.19 86 ILE A N 1
ATOM 671 C CA . ILE A 1 86 ? 1.731 2.487 -1.509 1.00 98.19 86 ILE A CA 1
ATOM 672 C C . ILE A 1 86 ? 3.222 2.774 -1.670 1.00 98.19 86 ILE A C 1
ATOM 674 O O . ILE A 1 86 ? 3.797 3.542 -0.897 1.00 98.19 86 ILE A O 1
ATOM 678 N N . PHE A 1 87 ? 3.837 2.191 -2.695 1.00 98.44 87 PHE A N 1
ATOM 679 C CA . PHE A 1 87 ? 5.202 2.485 -3.115 1.00 98.44 87 PHE A CA 1
ATOM 680 C C . PHE A 1 87 ? 5.181 3.146 -4.495 1.00 98.44 87 PHE A C 1
ATOM 682 O O . PHE A 1 87 ? 4.641 2.595 -5.451 1.00 98.44 87 PHE A O 1
ATOM 689 N N . ILE A 1 88 ? 5.766 4.338 -4.615 1.00 98.50 88 ILE A N 1
ATOM 690 C CA . ILE A 1 88 ? 5.824 5.081 -5.879 1.00 98.50 88 ILE A CA 1
ATOM 691 C C . ILE A 1 88 ? 7.253 5.033 -6.411 1.00 98.50 88 ILE A C 1
ATOM 693 O O . ILE A 1 88 ? 8.180 5.502 -5.752 1.00 98.50 88 ILE A O 1
ATOM 697 N N . GLY A 1 89 ? 7.425 4.461 -7.603 1.00 97.19 89 GLY A N 1
ATOM 698 C CA . GLY A 1 89 ? 8.726 4.352 -8.255 1.00 97.19 89 GLY A CA 1
ATOM 699 C C . GLY A 1 89 ? 9.273 5.708 -8.708 1.00 97.19 89 GLY A C 1
ATOM 700 O O . GLY A 1 89 ? 8.523 6.595 -9.118 1.00 97.19 89 GLY A O 1
ATOM 701 N N . GLY A 1 90 ? 10.598 5.852 -8.658 1.00 95.38 90 GLY A N 1
ATOM 702 C CA . GLY A 1 90 ? 11.318 7.015 -9.181 1.00 95.38 90 GLY A CA 1
ATOM 703 C C . GLY A 1 90 ? 11.514 6.959 -10.701 1.00 95.38 90 GLY A C 1
ATOM 704 O O . GLY A 1 90 ? 11.337 5.917 -11.330 1.00 95.38 90 GLY A O 1
ATOM 705 N N . GLY A 1 91 ? 11.888 8.088 -11.306 1.00 96.25 91 GLY A N 1
ATOM 706 C CA . GLY A 1 91 ? 12.076 8.219 -12.753 1.00 96.25 91 GLY A CA 1
ATOM 707 C C . GLY A 1 91 ? 11.732 9.629 -13.226 1.00 96.25 91 GLY A C 1
ATOM 708 O O . GLY A 1 91 ? 12.114 10.610 -12.595 1.00 96.25 91 GLY A O 1
ATOM 709 N N . ASN A 1 92 ? 10.987 9.749 -14.325 1.00 98.12 92 ASN A N 1
ATOM 710 C CA . ASN A 1 92 ? 10.551 11.051 -14.823 1.00 98.12 92 ASN A CA 1
ATOM 711 C C . ASN A 1 92 ? 9.286 11.538 -14.091 1.00 98.12 92 ASN A C 1
ATOM 713 O O . ASN A 1 92 ? 8.198 10.983 -14.267 1.00 98.12 92 ASN A O 1
ATOM 717 N N . THR A 1 93 ? 9.418 12.621 -13.321 1.00 96.81 93 THR A N 1
ATOM 718 C CA . THR A 1 93 ? 8.324 13.193 -12.519 1.00 96.81 93 THR A CA 1
ATOM 719 C C . THR A 1 93 ? 7.146 13.687 -13.358 1.00 96.81 93 THR A C 1
ATOM 721 O O . THR A 1 93 ? 6.003 13.488 -12.962 1.00 96.81 93 THR A O 1
ATOM 724 N N . PHE A 1 94 ? 7.381 14.288 -14.529 1.00 98.06 94 PHE A N 1
ATOM 725 C CA . PHE A 1 94 ? 6.295 14.796 -15.380 1.00 98.06 94 PHE A CA 1
ATOM 726 C C . PHE A 1 94 ? 5.434 13.664 -15.942 1.00 98.06 94 PHE A C 1
ATOM 728 O O . PHE A 1 94 ? 4.209 13.755 -15.942 1.00 98.06 94 PHE A O 1
ATOM 735 N N . ARG A 1 95 ? 6.063 12.564 -16.360 1.00 97.94 95 ARG A N 1
ATOM 736 C CA . ARG A 1 95 ? 5.369 11.347 -16.792 1.00 97.94 95 ARG A CA 1
ATOM 737 C C . ARG A 1 95 ? 4.566 10.723 -15.657 1.00 97.94 95 ARG A C 1
ATOM 739 O O . ARG A 1 95 ? 3.401 10.389 -15.864 1.00 97.94 95 ARG A O 1
ATOM 746 N N . LEU A 1 96 ? 5.184 10.580 -14.482 1.00 98.25 96 LEU A N 1
ATOM 747 C CA . LEU A 1 96 ? 4.514 10.078 -13.286 1.00 98.25 96 LEU A CA 1
ATOM 748 C C . LEU A 1 96 ? 3.273 10.921 -12.984 1.00 98.25 96 LEU A C 1
ATOM 750 O O . LEU A 1 96 ? 2.173 10.385 -12.881 1.00 98.25 96 LEU A O 1
ATOM 754 N N . LEU A 1 97 ? 3.442 12.241 -12.904 1.00 98.25 97 LEU A N 1
ATOM 755 C CA . LEU A 1 97 ? 2.369 13.167 -12.573 1.00 98.25 97 LEU A CA 1
ATOM 756 C C . LEU A 1 97 ? 1.242 13.122 -13.609 1.00 98.25 97 LEU A C 1
ATOM 758 O O . LEU A 1 97 ? 0.079 13.013 -13.227 1.00 98.25 97 LEU A O 1
ATOM 762 N N . LYS A 1 98 ? 1.573 13.128 -14.908 1.00 98.12 98 LYS A N 1
ATOM 763 C CA . LYS A 1 98 ? 0.587 12.987 -15.987 1.00 98.12 98 LYS A CA 1
ATOM 764 C C . LYS A 1 98 ? -0.231 11.704 -15.824 1.00 98.12 98 LYS A C 1
ATOM 766 O O . LYS A 1 98 ? -1.454 11.764 -15.816 1.00 98.12 98 LYS A O 1
ATOM 771 N N . ALA A 1 99 ? 0.428 10.561 -15.635 1.00 98.00 99 ALA A N 1
ATOM 772 C CA . ALA A 1 99 ? -0.259 9.282 -15.478 1.00 98.00 99 ALA A CA 1
ATOM 773 C C . ALA A 1 99 ? -1.147 9.241 -14.223 1.00 98.00 99 ALA A C 1
ATOM 775 O O . ALA A 1 99 ? -2.247 8.694 -14.272 1.00 98.00 99 ALA A O 1
ATOM 776 N N . LEU A 1 100 ? -0.708 9.836 -13.110 1.00 98.25 100 LEU A N 1
ATOM 777 C CA . LEU A 1 100 ? -1.520 9.938 -11.895 1.00 98.25 100 LEU A CA 1
ATOM 778 C C . LEU A 1 100 ? -2.777 10.797 -12.106 1.00 98.25 100 LEU A C 1
ATOM 780 O O . LEU A 1 100 ? -3.826 10.460 -11.558 1.00 98.25 100 LEU A O 1
ATOM 784 N N . TYR A 1 101 ? -2.697 11.875 -12.895 1.00 97.94 101 TYR A N 1
ATOM 785 C CA . TYR A 1 101 ? -3.867 12.676 -13.270 1.00 97.94 101 TYR A CA 1
ATOM 786 C C . TYR A 1 101 ? -4.799 11.929 -14.224 1.00 97.94 101 TYR A C 1
ATOM 788 O O . TYR A 1 101 ? -5.994 11.849 -13.943 1.00 97.94 101 TYR A O 1
ATOM 796 N N . ASP A 1 102 ? -4.261 11.338 -15.294 1.00 97.50 102 ASP A N 1
ATOM 797 C CA . ASP A 1 102 ? -5.042 10.602 -16.299 1.00 97.50 102 ASP A CA 1
ATOM 798 C C . ASP A 1 102 ? -5.850 9.458 -15.658 1.00 97.50 102 ASP A C 1
ATOM 800 O O . ASP A 1 102 ? -7.002 9.225 -16.015 1.00 97.50 102 ASP A O 1
ATOM 804 N N . ASN A 1 103 ? -5.272 8.790 -14.652 1.00 97.12 103 ASN A N 1
ATOM 805 C CA . ASN A 1 103 ? -5.910 7.695 -13.916 1.00 97.12 103 ASN A CA 1
ATOM 806 C C . ASN A 1 103 ? -6.679 8.154 -12.659 1.00 97.12 103 ASN A C 1
ATOM 808 O O . ASN A 1 103 ? -7.145 7.318 -11.890 1.00 97.12 103 ASN A O 1
ATOM 812 N N . ARG A 1 104 ? -6.814 9.470 -12.422 1.00 97.25 104 ARG A N 1
ATOM 813 C CA . ARG A 1 104 ? -7.533 10.066 -11.272 1.00 97.25 104 ARG A CA 1
ATOM 814 C C . ARG A 1 104 ? -7.019 9.624 -9.891 1.00 97.25 104 ARG A C 1
ATOM 816 O O . ARG A 1 104 ? -7.771 9.574 -8.922 1.00 97.25 104 ARG A O 1
ATOM 823 N N . LEU A 1 105 ? -5.722 9.355 -9.772 1.00 98.12 105 LEU A N 1
ATOM 824 C CA . LEU A 1 105 ? -5.125 8.746 -8.578 1.00 98.12 105 LEU A CA 1
ATOM 825 C C . LEU A 1 105 ? -4.668 9.751 -7.522 1.00 98.12 105 LEU A C 1
ATOM 827 O O . LEU A 1 105 ? -4.571 9.390 -6.355 1.00 98.12 105 LEU A O 1
ATOM 831 N N . ILE A 1 106 ? -4.404 11.010 -7.887 1.00 96.75 106 ILE A N 1
ATOM 832 C CA . ILE A 1 106 ? -3.869 12.016 -6.949 1.00 96.75 106 ILE A CA 1
ATOM 833 C C . ILE A 1 106 ? -4.753 12.163 -5.703 1.00 96.75 106 ILE A C 1
ATOM 835 O O . ILE A 1 106 ? -4.255 12.131 -4.577 1.00 96.75 106 ILE A O 1
ATOM 839 N N . GLN A 1 107 ? -6.066 12.309 -5.898 1.00 94.00 107 GLN A N 1
ATOM 840 C CA . GLN A 1 107 ? -6.993 12.500 -4.781 1.00 94.00 107 GLN A CA 1
ATOM 841 C C . GLN A 1 107 ? -7.177 11.222 -3.966 1.00 94.00 107 GLN A C 1
ATOM 843 O O . GLN A 1 107 ? -7.274 11.291 -2.746 1.00 94.00 107 GLN A O 1
ATOM 848 N N . GLU A 1 108 ? -7.173 10.062 -4.613 1.00 95.62 108 GLU A N 1
ATOM 849 C CA . GLU A 1 108 ? -7.379 8.780 -3.940 1.00 95.62 108 GLU A CA 1
ATOM 850 C C . GLU A 1 108 ? -6.145 8.369 -3.129 1.00 95.62 108 GLU A C 1
ATOM 852 O O . GLU A 1 108 ? -6.290 7.965 -1.980 1.00 95.62 108 GLU A O 1
ATOM 857 N N . ILE A 1 109 ? -4.929 8.594 -3.645 1.00 96.00 109 ILE A N 1
ATOM 858 C CA . ILE A 1 109 ? -3.682 8.408 -2.884 1.00 96.00 109 ILE A CA 1
ATOM 859 C C . ILE A 1 109 ? -3.663 9.361 -1.689 1.00 96.00 109 ILE A C 1
ATOM 861 O O . ILE A 1 109 ? -3.363 8.948 -0.571 1.00 96.00 109 ILE A O 1
ATOM 865 N N . ARG A 1 110 ? -4.023 10.637 -1.898 1.00 93.25 110 ARG A N 1
ATOM 866 C CA . ARG A 1 110 ? -4.095 11.619 -0.810 1.00 93.25 110 ARG A CA 1
ATOM 867 C C . ARG A 1 110 ? -5.078 11.182 0.271 1.00 93.25 110 ARG A C 1
ATOM 869 O O . ARG A 1 110 ? -4.716 11.236 1.439 1.00 93.25 110 ARG A O 1
ATOM 876 N N . LYS A 1 111 ? -6.291 10.763 -0.099 1.00 91.12 111 LYS A N 1
ATOM 877 C CA . LYS A 1 111 ? -7.277 10.243 0.857 1.00 91.12 111 LYS A CA 1
ATOM 878 C C . LYS A 1 111 ? -6.704 9.048 1.598 1.00 91.12 111 LYS A C 1
ATOM 880 O O . LYS A 1 111 ? -6.622 9.114 2.809 1.00 91.12 111 LYS A O 1
ATOM 885 N N . ARG A 1 112 ? -6.210 8.034 0.884 1.00 90.88 112 ARG A N 1
ATOM 886 C CA . ARG A 1 112 ? -5.701 6.795 1.481 1.00 90.88 112 ARG A CA 1
ATOM 887 C C . ARG A 1 112 ? -4.552 7.022 2.468 1.00 90.88 112 ARG A C 1
ATOM 889 O O . ARG A 1 112 ? -4.496 6.345 3.488 1.00 90.88 112 ARG A O 1
ATOM 896 N N . VAL A 1 113 ? -3.650 7.963 2.177 1.00 90.62 113 VAL A N 1
ATOM 897 C CA . VAL A 1 113 ? -2.516 8.329 3.049 1.00 90.62 113 VAL A CA 1
ATOM 898 C C . VAL A 1 113 ? -2.952 9.160 4.261 1.00 90.62 113 VAL A C 1
ATOM 900 O O . VAL A 1 113 ? -2.301 9.103 5.300 1.00 90.62 113 VAL A O 1
ATOM 903 N N . LEU A 1 114 ? -4.017 9.956 4.126 1.00 85.88 114 LEU A N 1
ATOM 904 C CA . LEU A 1 114 ? -4.575 10.794 5.196 1.00 85.88 114 LEU A CA 1
ATOM 905 C C . LEU A 1 114 ? -5.764 10.141 5.910 1.00 85.88 114 LEU A C 1
ATOM 907 O O . LEU A 1 114 ? -6.404 10.786 6.737 1.00 85.88 114 LEU A O 1
ATOM 911 N N . GLU A 1 115 ? -6.126 8.917 5.542 1.00 75.00 115 GLU A N 1
ATOM 912 C CA . GLU A 1 115 ? -7.285 8.250 6.104 1.00 75.00 115 GLU A CA 1
ATOM 913 C C . GLU A 1 115 ? -6.937 7.778 7.509 1.00 75.00 115 GLU A C 1
ATOM 915 O O . GLU A 1 115 ? -6.222 6.796 7.700 1.00 75.00 115 GLU A O 1
ATOM 920 N N . GLU A 1 116 ? -7.437 8.513 8.497 1.00 65.06 116 GLU A N 1
ATOM 921 C CA . GLU A 1 116 ? -7.315 8.125 9.893 1.00 65.06 116 GLU A CA 1
ATOM 922 C C . GLU A 1 116 ? -8.103 6.842 10.130 1.00 65.06 116 GLU A C 1
ATOM 924 O O . GLU A 1 116 ? -9.312 6.751 9.867 1.00 65.06 116 GLU A O 1
ATOM 929 N N . THR A 1 117 ? -7.439 5.855 10.713 1.00 72.94 117 THR A N 1
ATOM 930 C CA . THR A 1 117 ? -8.141 4.694 11.242 1.00 72.94 117 THR A CA 1
ATOM 931 C C . THR A 1 117 ? -9.051 5.128 12.393 1.00 72.94 117 THR A C 1
ATOM 933 O O . THR A 1 117 ? -8.807 6.113 13.097 1.00 72.94 117 THR A O 1
ATOM 936 N N . ARG A 1 118 ? -10.132 4.374 12.630 1.00 77.56 118 ARG A N 1
ATOM 937 C CA . ARG A 1 118 ? -11.002 4.611 13.796 1.00 77.56 118 ARG A CA 1
ATOM 938 C C . ARG A 1 118 ? -10.198 4.576 15.104 1.00 77.56 118 ARG A C 1
ATOM 940 O O . ARG A 1 118 ? -10.494 5.348 16.008 1.00 77.56 118 ARG A O 1
ATOM 947 N N . GLU A 1 119 ? -9.178 3.726 15.182 1.00 77.06 119 GLU A N 1
ATOM 948 C CA . GLU A 1 119 ? -8.303 3.600 16.352 1.00 77.06 119 GLU A CA 1
ATOM 949 C C . GLU A 1 119 ? -7.424 4.833 16.562 1.00 77.06 119 GLU A C 1
ATOM 951 O O . GLU A 1 119 ? -7.271 5.278 17.695 1.00 77.06 119 GLU A O 1
ATOM 956 N N . GLU A 1 120 ? -6.883 5.417 15.491 1.00 74.75 120 GLU A N 1
ATOM 957 C CA . GLU A 1 120 ? -6.111 6.663 15.568 1.00 74.75 120 GLU A CA 1
ATOM 958 C C . GLU A 1 120 ? -6.981 7.833 16.021 1.00 74.75 120 GLU A C 1
ATOM 960 O O . GLU A 1 120 ? -6.546 8.591 16.882 1.00 74.75 120 GLU A O 1
ATOM 965 N N . ARG A 1 121 ? -8.231 7.932 15.546 1.00 81.50 121 ARG A N 1
ATOM 966 C CA . ARG A 1 121 ? -9.181 8.940 16.051 1.00 81.50 121 ARG A CA 1
ATOM 967 C C . ARG A 1 121 ? -9.449 8.789 17.547 1.00 81.50 121 ARG A C 1
ATOM 969 O O . ARG A 1 121 ? -9.504 9.779 18.267 1.00 81.50 121 ARG A O 1
ATOM 976 N N . ILE A 1 122 ? -9.599 7.553 18.026 1.00 85.38 122 ILE A N 1
ATOM 977 C CA . ILE A 1 122 ? -9.790 7.282 19.458 1.00 85.38 122 ILE A CA 1
ATOM 978 C C . ILE A 1 122 ? -8.510 7.592 20.247 1.00 85.38 122 ILE A C 1
ATOM 980 O O . ILE A 1 122 ? -8.578 8.115 21.356 1.00 85.38 122 ILE A O 1
ATOM 984 N N . ARG A 1 123 ? -7.328 7.326 19.682 1.00 80.81 123 ARG A N 1
ATOM 985 C CA . ARG A 1 123 ? -6.060 7.697 20.317 1.00 80.81 123 ARG A CA 1
ATOM 986 C C . ARG A 1 123 ? -5.914 9.217 20.433 1.00 80.81 123 ARG A C 1
ATOM 988 O O . ARG A 1 123 ? -5.551 9.670 21.509 1.00 80.81 123 ARG A O 1
ATOM 995 N N . GLN A 1 124 ? -6.250 9.972 19.385 1.00 80.00 124 GLN A N 1
ATOM 996 C CA . GLN A 1 124 ? -6.285 11.440 19.420 1.00 80.00 124 GLN A CA 1
ATOM 997 C C . GLN A 1 124 ? -7.280 11.952 20.468 1.00 80.00 124 GLN A C 1
ATOM 999 O O . GLN A 1 124 ? -6.953 12.854 21.226 1.00 80.00 124 GLN A O 1
ATOM 1004 N N . TYR A 1 125 ? -8.467 11.339 20.578 1.00 85.94 125 TYR A N 1
ATOM 1005 C CA . TYR A 1 125 ? -9.413 11.660 21.651 1.00 85.94 125 TYR A CA 1
ATOM 1006 C C . TYR A 1 125 ? -8.757 11.539 23.034 1.00 85.94 125 TYR A C 1
ATOM 1008 O O . TYR A 1 125 ? -8.875 12.456 23.832 1.00 85.94 125 TYR A O 1
ATOM 1016 N N . HIS A 1 126 ? -7.988 10.476 23.289 1.00 87.88 126 HIS A N 1
ATOM 1017 C CA . HIS A 1 126 ? -7.268 10.276 24.554 1.00 87.88 126 HIS A CA 1
ATOM 1018 C C . HIS A 1 126 ? -6.040 11.188 24.782 1.00 87.88 126 HIS A C 1
ATOM 1020 O O . HIS A 1 126 ? -5.439 11.131 25.865 1.00 87.88 126 HIS A O 1
ATOM 1026 N N . GLU A 1 127 ? -5.641 12.007 23.802 1.00 85.44 127 GLU A N 1
ATOM 1027 C CA . GLU A 1 127 ? -4.636 13.060 24.007 1.00 85.44 127 GLU A CA 1
ATOM 1028 C C . GLU A 1 127 ? -5.205 14.199 24.868 1.00 85.44 127 GLU A C 1
ATOM 1030 O O . GLU A 1 127 ? -4.464 14.785 25.665 1.00 85.44 127 GLU A O 1
ATOM 1035 N N . GLU A 1 128 ? -6.519 14.447 24.794 1.00 85.62 128 GLU A N 1
ATOM 1036 C CA . GLU A 1 128 ? -7.199 15.424 25.642 1.00 85.62 128 GLU A CA 1
ATOM 1037 C C . GLU A 1 128 ? -7.160 15.006 27.129 1.00 85.62 128 GLU A C 1
ATOM 1039 O O . GLU A 1 128 ? -7.284 13.822 27.477 1.00 85.62 128 GLU A O 1
ATOM 1044 N N . PRO A 1 129 ? -6.981 15.956 28.064 1.00 85.81 129 PRO A N 1
ATOM 1045 C CA . PRO A 1 129 ? -7.016 15.648 29.486 1.00 85.81 129 PRO A CA 1
ATOM 1046 C C . PRO A 1 129 ? -8.368 15.058 29.915 1.00 85.81 129 PRO A C 1
ATOM 1048 O O . PRO A 1 129 ? -9.427 15.535 29.521 1.00 85.81 129 PRO A O 1
ATOM 1051 N N . ASN A 1 130 ? -8.329 14.065 30.809 1.00 87.50 130 ASN A N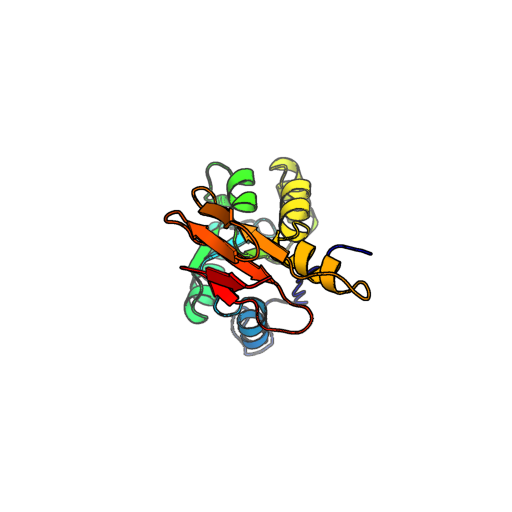 1
ATOM 1052 C CA . ASN A 1 130 ? -9.505 13.509 31.498 1.00 87.50 130 ASN A CA 1
ATOM 1053 C C . ASN A 1 130 ? -10.571 12.854 30.600 1.00 87.50 130 ASN A C 1
ATOM 1055 O O . ASN A 1 130 ? -11.738 12.775 30.979 1.00 87.50 130 ASN A O 1
ATOM 1059 N N . THR A 1 131 ? -10.189 12.328 29.437 1.00 89.81 131 THR A N 1
ATOM 1060 C CA . THR A 1 131 ? -11.115 11.545 28.605 1.00 89.81 131 THR A CA 1
ATOM 1061 C C . THR A 1 131 ? -11.485 10.204 29.258 1.00 89.81 131 THR A C 1
ATOM 1063 O O . THR A 1 131 ? -10.566 9.476 29.657 1.00 89.81 131 THR A O 1
ATOM 1066 N N . PRO A 1 132 ? -12.773 9.819 29.325 1.00 90.75 132 PRO A N 1
ATOM 1067 C CA . PRO A 1 132 ? -13.189 8.482 29.746 1.00 90.75 132 PRO A CA 1
ATOM 1068 C C . PRO A 1 132 ? -12.714 7.379 28.776 1.00 90.75 132 PRO A C 1
ATOM 1070 O O . PRO A 1 132 ? -12.413 7.672 27.616 1.00 90.75 132 PRO A O 1
ATOM 1073 N N . PRO A 1 133 ? -12.667 6.105 29.218 1.00 90.19 133 PRO A N 1
ATOM 1074 C CA . PRO A 1 133 ? -12.439 4.949 28.346 1.00 90.19 133 PRO A CA 1
ATOM 1075 C C . PRO A 1 133 ? -13.414 4.888 27.167 1.00 90.19 133 PRO A C 1
ATOM 1077 O O . PRO A 1 133 ? -14.591 5.216 27.313 1.00 90.19 133 PRO A O 1
ATOM 1080 N N . VAL A 1 134 ? -12.951 4.387 26.019 1.00 92.38 134 VAL A N 1
ATOM 1081 C CA . VAL A 1 134 ? -13.806 4.160 24.843 1.00 92.38 134 VAL A CA 1
ATOM 1082 C C . VAL A 1 134 ? -13.941 2.662 24.591 1.00 92.38 134 VAL A C 1
ATOM 1084 O O . VAL A 1 134 ? -12.943 1.967 24.414 1.00 92.38 134 VAL A O 1
ATOM 1087 N N . LEU A 1 135 ? -15.176 2.156 24.538 1.00 91.50 135 LEU A N 1
ATOM 1088 C CA . LEU A 1 135 ? -15.471 0.779 24.134 1.00 91.50 135 LEU A CA 1
ATOM 1089 C C . LEU A 1 135 ? -15.953 0.758 22.677 1.00 91.50 135 LEU A C 1
ATOM 1091 O O . LEU A 1 135 ? -17.066 1.178 22.370 1.00 91.50 135 LEU A O 1
ATOM 1095 N N . GLY A 1 136 ? -15.114 0.269 21.767 1.00 90.19 136 GLY A N 1
ATOM 1096 C CA . GLY A 1 136 ? -15.463 0.066 20.363 1.00 90.19 136 GLY A CA 1
ATOM 1097 C C . GLY A 1 136 ? -16.164 -1.275 20.154 1.00 90.19 136 GLY A C 1
ATOM 1098 O O . GLY A 1 136 ? -15.502 -2.313 20.143 1.00 90.19 136 GLY A O 1
ATOM 1099 N N . LEU A 1 137 ? -17.485 -1.254 19.974 1.00 90.50 137 LEU A N 1
ATOM 1100 C CA . LEU A 1 137 ? -18.284 -2.435 19.632 1.00 90.50 137 LEU A CA 1
ATOM 1101 C C . LEU A 1 137 ? -18.130 -2.770 18.141 1.00 90.50 137 LEU A C 1
ATOM 1103 O O . LEU A 1 137 ? -18.253 -1.883 17.294 1.00 90.50 137 LEU A O 1
ATOM 1107 N N . ARG A 1 138 ? -17.850 -4.037 17.813 1.00 85.62 138 ARG A N 1
ATOM 1108 C CA . ARG A 1 138 ? -17.866 -4.512 16.419 1.00 85.62 138 ARG A CA 1
ATOM 1109 C C . ARG A 1 138 ? -19.306 -4.776 15.970 1.00 85.62 138 ARG A C 1
ATOM 1111 O O . ARG A 1 138 ? -20.192 -4.968 16.798 1.00 85.62 138 ARG A O 1
ATOM 1118 N N . GLU A 1 139 ? -19.553 -4.796 14.661 1.00 86.31 139 GLU A N 1
ATOM 1119 C CA . GLU A 1 139 ? -20.876 -5.165 14.136 1.00 86.31 139 GLU A CA 1
ATOM 1120 C C . GLU A 1 139 ? -21.282 -6.555 14.640 1.00 86.31 139 GLU A C 1
ATOM 1122 O O . GLU A 1 139 ? -20.482 -7.487 14.593 1.00 86.31 139 GLU A O 1
ATOM 1127 N N . GLY A 1 140 ? -22.497 -6.691 15.177 1.00 85.50 140 GLY A N 1
ATOM 1128 C CA . GLY A 1 140 ? -22.965 -7.922 15.826 1.00 85.50 140 GLY A CA 1
ATOM 1129 C C . GLY A 1 140 ? -22.599 -8.067 17.311 1.00 85.50 140 GLY A C 1
ATOM 1130 O O . GLY A 1 140 ? -22.974 -9.073 17.915 1.00 85.50 140 GLY A O 1
ATOM 1131 N N . ALA A 1 141 ? -21.909 -7.092 17.913 1.00 91.75 141 ALA A N 1
ATOM 1132 C CA . ALA A 1 141 ? -21.730 -6.995 19.360 1.00 91.75 141 ALA A CA 1
ATOM 1133 C C . ALA A 1 141 ? -22.825 -6.125 20.002 1.00 91.75 141 ALA A C 1
ATOM 1135 O O . ALA A 1 141 ? -23.292 -5.149 19.415 1.00 91.75 141 ALA A O 1
ATOM 1136 N N . MET A 1 142 ? -23.217 -6.469 21.227 1.00 91.94 142 MET A N 1
ATOM 1137 C CA . MET A 1 142 ? -24.221 -5.766 22.032 1.00 91.94 142 MET A CA 1
ATOM 1138 C C . MET A 1 142 ? -23.689 -5.552 23.447 1.00 91.94 142 MET A C 1
ATOM 1140 O O . MET A 1 142 ? -22.880 -6.338 23.932 1.00 91.94 142 MET A O 1
ATOM 1144 N N . LEU A 1 143 ? -24.155 -4.508 24.129 1.00 93.12 143 LEU A N 1
ATOM 1145 C CA . LEU A 1 143 ? -23.835 -4.265 25.534 1.00 93.12 143 LEU A CA 1
ATOM 1146 C C . LEU A 1 143 ? -25.134 -4.264 26.341 1.00 93.12 143 LEU A C 1
ATOM 1148 O O . LEU A 1 143 ? -25.978 -3.393 26.146 1.00 93.12 143 LEU A O 1
ATOM 1152 N N . LEU A 1 144 ? -25.292 -5.242 27.232 1.00 91.25 144 LEU A N 1
ATOM 1153 C CA . LEU A 1 144 ? -26.408 -5.311 28.172 1.00 91.25 144 LEU A CA 1
ATOM 1154 C C . LEU A 1 144 ? -25.989 -4.652 29.486 1.00 91.25 144 LEU A C 1
ATOM 1156 O O . LEU A 1 144 ? -24.985 -5.053 30.070 1.00 91.25 144 LEU A O 1
ATOM 1160 N N . VAL A 1 145 ? -26.748 -3.664 29.957 1.00 91.25 145 VAL A N 1
ATOM 1161 C CA . VAL A 1 145 ? -26.487 -2.984 31.233 1.00 91.25 145 VAL A CA 1
ATOM 1162 C C . VAL A 1 145 ? -27.641 -3.257 32.190 1.00 91.25 145 VAL A C 1
ATOM 1164 O O . VAL A 1 145 ? -28.776 -2.881 31.912 1.00 91.25 145 VAL A O 1
ATOM 1167 N N . GLU A 1 146 ? -27.342 -3.897 33.316 1.00 91.94 146 GLU A N 1
ATOM 1168 C CA . GLU A 1 146 ? -28.303 -4.236 34.366 1.00 91.94 146 GLU A CA 1
ATOM 1169 C C . GLU A 1 146 ? -27.767 -3.767 35.720 1.00 91.94 146 GLU A C 1
ATOM 1171 O O . GLU A 1 146 ? -26.739 -4.244 36.204 1.00 91.94 146 GLU A O 1
ATOM 1176 N N . GLY A 1 147 ? -28.457 -2.802 36.333 1.00 91.50 147 GLY A N 1
ATOM 1177 C CA . GLY A 1 147 ? -27.993 -2.166 37.564 1.00 91.50 147 GLY A CA 1
ATOM 1178 C C . GLY A 1 147 ? -26.614 -1.533 37.377 1.00 91.50 147 GLY A C 1
ATOM 1179 O O . GLY A 1 147 ? -26.432 -0.666 36.526 1.00 91.50 147 GLY A O 1
ATOM 1180 N N . ASN A 1 148 ? -25.642 -1.985 38.168 1.00 90.00 148 ASN A N 1
ATOM 1181 C CA . ASN A 1 148 ? -24.252 -1.551 38.090 1.00 90.00 148 ASN A CA 1
ATOM 1182 C C . ASN A 1 148 ? -23.367 -2.518 37.290 1.00 90.00 148 ASN A C 1
ATOM 1184 O O . ASN A 1 148 ? -22.167 -2.559 37.518 1.00 90.00 148 ASN A O 1
ATOM 1188 N N . LYS A 1 149 ? -23.918 -3.342 36.396 1.00 81.75 149 LYS A N 1
ATOM 1189 C CA . LYS A 1 149 ? -23.136 -4.309 35.621 1.00 81.75 149 LYS A CA 1
ATOM 1190 C C . LYS A 1 149 ? -23.377 -4.144 34.129 1.00 81.75 149 LYS A C 1
ATOM 1192 O O . LYS A 1 149 ? -24.512 -4.211 33.671 1.00 81.75 149 LYS A O 1
ATOM 1197 N N . ALA A 1 150 ? -22.296 -4.008 33.364 1.00 88.75 150 ALA A N 1
ATOM 1198 C CA . ALA A 1 150 ? -22.316 -4.044 31.906 1.00 88.75 150 ALA A CA 1
ATOM 1199 C C . ALA A 1 150 ? -21.719 -5.364 31.394 1.00 88.75 150 ALA A C 1
ATOM 1201 O O . ALA A 1 150 ? -20.589 -5.717 31.744 1.00 88.75 150 ALA A O 1
ATOM 1202 N N . THR A 1 151 ? -22.471 -6.080 30.555 1.00 89.88 151 THR A N 1
ATOM 1203 C CA . THR A 1 151 ? -22.093 -7.369 29.966 1.00 89.88 151 THR A CA 1
ATOM 1204 C C . THR A 1 151 ? -22.007 -7.267 28.446 1.00 89.88 151 THR A C 1
ATOM 1206 O O . THR A 1 151 ? -22.979 -6.894 27.789 1.00 89.88 151 THR A O 1
ATOM 1209 N N . LEU A 1 152 ? -20.853 -7.617 27.874 1.00 90.25 152 LEU A N 1
ATOM 1210 C CA . LEU A 1 152 ? -20.688 -7.706 26.422 1.00 90.25 152 LEU A CA 1
ATOM 1211 C C . LEU A 1 152 ? -21.318 -9.002 25.902 1.00 90.25 152 LEU A C 1
ATOM 1213 O O . LEU A 1 152 ? -20.998 -10.091 26.375 1.00 90.25 152 LEU A O 1
ATOM 1217 N N . GLN A 1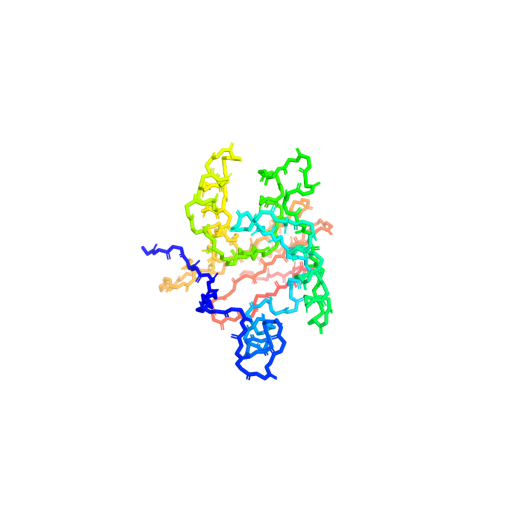 153 ? -22.189 -8.868 24.912 1.00 90.19 153 GLN A N 1
ATOM 1218 C CA . GLN A 1 153 ? -22.874 -9.952 24.219 1.00 90.19 153 GLN A CA 1
ATOM 1219 C C . GLN A 1 153 ? -22.581 -9.892 22.712 1.00 90.19 153 GLN A C 1
ATOM 1221 O O . GLN A 1 153 ? -22.067 -8.897 22.196 1.00 90.19 153 GLN A O 1
ATOM 1226 N N . GLY A 1 154 ? -22.945 -10.953 21.993 1.00 87.12 154 GLY A N 1
ATOM 1227 C CA . GLY A 1 154 ? -22.704 -11.088 20.555 1.00 87.12 154 GLY A CA 1
ATOM 1228 C C . GLY A 1 154 ? -21.464 -11.919 20.230 1.00 87.12 154 GLY A C 1
ATOM 1229 O O . GLY A 1 154 ? -20.828 -12.482 21.116 1.00 87.12 154 GLY A O 1
ATOM 1230 N N . VAL A 1 155 ? -21.147 -12.029 18.938 1.00 85.31 155 VAL A N 1
ATOM 1231 C CA . VAL A 1 155 ? -20.135 -12.982 18.429 1.00 85.31 155 VAL A CA 1
ATOM 1232 C C . VAL A 1 155 ? -18.837 -12.323 17.969 1.00 85.31 155 VAL A C 1
ATOM 1234 O O . VAL A 1 155 ? -17.831 -12.997 17.782 1.00 85.31 155 VAL A O 1
ATOM 1237 N N . THR A 1 156 ? -18.847 -11.005 17.771 1.00 83.31 156 THR A N 1
ATOM 1238 C CA . THR A 1 156 ? -17.711 -10.262 17.203 1.00 83.31 156 THR A CA 1
ATOM 1239 C C . THR A 1 156 ? -16.877 -9.528 18.254 1.00 83.31 156 THR A C 1
ATOM 1241 O O . THR A 1 156 ? -15.769 -9.071 17.957 1.00 83.31 156 THR A O 1
ATOM 1244 N N . GLY A 1 157 ? -17.361 -9.448 19.496 1.00 87.56 157 GLY A N 1
ATOM 1245 C CA . GLY A 1 157 ? -16.657 -8.836 20.621 1.00 87.56 157 GLY A CA 1
ATOM 1246 C C . GLY A 1 157 ? -16.474 -7.317 20.505 1.00 87.56 157 GLY A C 1
ATOM 1247 O O . GLY A 1 157 ? -17.091 -6.632 19.687 1.00 87.56 157 GLY A O 1
ATOM 1248 N N . ALA A 1 158 ? -15.598 -6.772 21.344 1.00 89.31 158 ALA A N 1
ATOM 1249 C CA . ALA A 1 158 ? -15.324 -5.343 21.431 1.00 89.31 158 ALA A CA 1
ATOM 1250 C C . ALA A 1 158 ? -13.829 -5.063 21.613 1.00 89.31 158 ALA A C 1
ATOM 1252 O O . ALA A 1 158 ? -13.019 -5.963 21.847 1.00 89.31 158 ALA A O 1
ATOM 1253 N N . ARG A 1 159 ? -13.450 -3.791 21.510 1.00 87.81 159 ARG A N 1
ATOM 1254 C CA . ARG A 1 159 ? -12.105 -3.317 21.836 1.00 87.81 159 ARG A CA 1
ATOM 1255 C C . ARG A 1 159 ? -12.187 -2.169 22.829 1.00 87.81 159 ARG A C 1
ATOM 1257 O O . ARG A 1 159 ? -12.885 -1.194 22.570 1.00 87.81 159 ARG A O 1
ATOM 1264 N N . LEU A 1 160 ? -11.482 -2.285 23.949 1.00 89.31 160 LEU A N 1
ATOM 1265 C CA . LEU A 1 160 ? -11.395 -1.229 24.952 1.00 89.31 160 LEU A CA 1
ATOM 1266 C C . LEU A 1 160 ? -10.129 -0.406 24.725 1.00 89.31 160 LEU A C 1
ATOM 1268 O O . LEU A 1 160 ? -9.020 -0.943 24.641 1.00 89.31 160 LEU A O 1
ATOM 1272 N N . PHE A 1 161 ? -10.320 0.902 24.626 1.00 88.31 161 PHE A N 1
ATOM 1273 C CA . PHE A 1 161 ? -9.273 1.895 24.470 1.00 88.31 161 PHE A CA 1
ATOM 1274 C C . PHE A 1 161 ? -9.146 2.660 25.788 1.00 88.31 161 PHE A C 1
ATOM 1276 O O . PHE A 1 161 ? -10.122 3.210 26.305 1.00 88.31 161 PHE A O 1
ATOM 1283 N N . LEU A 1 162 ? -7.937 2.637 26.347 1.00 85.56 162 LEU A N 1
ATOM 1284 C CA . LEU A 1 162 ? -7.579 3.293 27.599 1.00 85.56 162 LEU A CA 1
ATOM 1285 C C . LEU A 1 162 ? -6.433 4.264 27.331 1.00 85.56 162 LEU A C 1
ATOM 1287 O O . LEU A 1 162 ? -5.535 3.987 26.531 1.00 85.56 162 LEU A O 1
ATOM 1291 N N . ARG A 1 163 ? -6.438 5.401 28.029 1.00 81.94 163 ARG A N 1
ATOM 1292 C CA . ARG A 1 163 ? -5.360 6.385 27.926 1.00 81.94 163 ARG A CA 1
ATOM 1293 C C . ARG A 1 163 ? -4.027 5.746 28.333 1.00 81.94 163 ARG A C 1
ATOM 1295 O O . ARG A 1 163 ? -3.933 5.127 29.388 1.00 81.94 163 ARG A O 1
ATOM 1302 N N . ASN A 1 164 ? -2.995 5.936 27.511 1.00 70.38 164 ASN A N 1
ATOM 1303 C CA . ASN A 1 164 ? -1.618 5.482 27.757 1.00 70.38 164 ASN A CA 1
ATOM 1304 C C . ASN A 1 164 ? -1.436 3.965 27.990 1.00 70.38 164 ASN A C 1
ATOM 1306 O O . ASN A 1 164 ? -0.417 3.561 28.547 1.00 70.38 164 ASN A O 1
ATOM 1310 N N . GLN A 1 165 ? -2.373 3.116 27.552 1.00 69.56 165 GLN A N 1
ATOM 1311 C CA . GLN A 1 165 ? -2.243 1.656 27.639 1.00 69.56 165 GLN A CA 1
ATOM 1312 C C . GLN A 1 165 ? -2.362 0.981 26.265 1.00 69.56 165 GLN A C 1
ATOM 1314 O O . GLN A 1 165 ? -2.876 1.549 25.301 1.00 69.56 165 GLN A O 1
ATOM 1319 N N . LEU A 1 166 ? -1.862 -0.255 26.166 1.00 62.84 166 LEU A N 1
ATOM 1320 C CA . LEU A 1 166 ? -2.104 -1.124 25.015 1.00 62.84 166 LEU A CA 1
ATOM 1321 C C . LEU A 1 166 ? -3.593 -1.501 24.976 1.00 62.84 166 LEU A C 1
ATOM 1323 O O . LEU A 1 166 ? -4.105 -2.102 25.915 1.00 62.84 166 LEU A O 1
ATOM 1327 N N . ASN A 1 167 ? -4.284 -1.148 23.887 1.00 68.19 167 ASN A N 1
ATOM 1328 C CA . ASN A 1 167 ? -5.713 -1.435 23.709 1.00 68.19 167 ASN A CA 1
ATOM 1329 C C . ASN A 1 167 ? -5.990 -2.941 23.797 1.00 68.19 167 ASN A C 1
ATOM 1331 O O . ASN A 1 167 ? -5.357 -3.725 23.082 1.00 68.19 167 ASN A O 1
ATOM 1335 N N . MET A 1 168 ? -6.999 -3.324 24.576 1.00 70.38 168 MET A N 1
ATOM 1336 C CA . MET A 1 168 ? -7.353 -4.723 24.827 1.00 70.38 168 MET A CA 1
ATOM 1337 C C . MET A 1 168 ? -8.519 -5.162 23.934 1.00 70.38 168 MET A C 1
ATOM 1339 O O . MET A 1 168 ? -9.547 -4.485 23.864 1.00 70.38 168 MET A O 1
ATOM 1343 N N . SER A 1 169 ? -8.366 -6.298 23.248 1.00 71.88 169 SER A N 1
ATOM 1344 C CA . SER A 1 169 ? -9.488 -6.994 22.603 1.00 71.88 169 SER A CA 1
ATOM 1345 C C . SER A 1 169 ? -10.267 -7.766 23.658 1.00 71.88 169 SER A C 1
ATOM 1347 O O . SER A 1 169 ? -9.665 -8.411 24.513 1.00 71.88 169 SER A O 1
ATOM 1349 N N . LEU A 1 170 ? -11.593 -7.695 23.597 1.00 70.88 170 LEU A N 1
ATOM 1350 C CA . LEU A 1 170 ? -12.474 -8.289 24.590 1.00 70.88 170 LEU A CA 1
ATOM 1351 C C . LEU A 1 170 ? -13.515 -9.156 23.885 1.00 70.88 170 LEU A C 1
ATOM 1353 O O . LEU A 1 170 ? -14.303 -8.668 23.076 1.00 70.88 170 LEU A O 1
ATOM 1357 N N . GLU A 1 171 ? -13.490 -10.450 24.186 1.00 57.81 171 GLU A N 1
ATOM 1358 C CA . GLU A 1 171 ? -14.459 -11.424 23.666 1.00 57.81 171 GLU A CA 1
ATOM 1359 C C . GLU A 1 171 ? -15.662 -11.565 24.605 1.00 57.81 171 GLU A C 1
ATOM 1361 O O . GLU A 1 171 ? -16.780 -11.776 24.148 1.00 57.81 171 GLU A O 1
ATOM 1366 N N . GLN A 1 172 ? -15.452 -11.345 25.907 1.00 57.22 172 GLN A N 1
ATOM 1367 C CA . GLN A 1 172 ? -16.489 -11.204 26.926 1.00 57.22 172 GLN A CA 1
ATOM 1368 C C . GLN A 1 172 ? -16.043 -10.164 27.957 1.00 57.22 172 GLN A C 1
ATOM 1370 O O . GLN A 1 172 ? -14.867 -10.088 28.313 1.00 57.22 172 GLN A O 1
ATOM 1375 N N . ILE A 1 173 ? -16.982 -9.347 28.431 1.00 62.12 173 ILE A N 1
ATOM 1376 C CA . ILE A 1 173 ? -16.748 -8.338 29.467 1.00 62.12 173 ILE A CA 1
ATOM 1377 C C . ILE A 1 173 ? -17.882 -8.447 30.471 1.00 62.12 173 ILE A C 1
ATOM 1379 O O . ILE A 1 173 ? -19.039 -8.461 30.067 1.00 62.12 173 ILE A O 1
ATOM 1383 N N . SER A 1 174 ? -17.547 -8.466 31.756 1.00 51.19 174 SER A N 1
ATOM 1384 C CA . SER A 1 174 ? -18.456 -8.130 32.848 1.00 51.19 174 SER A CA 1
ATOM 1385 C C . SER A 1 174 ? -17.760 -7.050 33.664 1.00 51.19 174 SER A C 1
ATOM 1387 O O . SER A 1 174 ? -16.844 -7.363 34.421 1.00 51.19 174 SER A O 1
ATOM 1389 N N . VAL A 1 175 ? -18.147 -5.789 33.485 1.00 58.31 175 VAL A N 1
ATOM 1390 C CA . VAL A 1 175 ? -17.612 -4.674 34.283 1.00 58.31 175 VAL A CA 1
ATOM 1391 C C . VAL A 1 175 ? -18.671 -4.268 35.292 1.00 58.31 175 VAL A C 1
ATOM 1393 O O . VAL A 1 175 ? -19.812 -4.009 34.912 1.00 58.31 175 VAL A O 1
ATOM 1396 N N . SER A 1 176 ? -18.282 -4.221 36.563 1.00 48.12 176 SER A N 1
ATOM 1397 C CA . SER A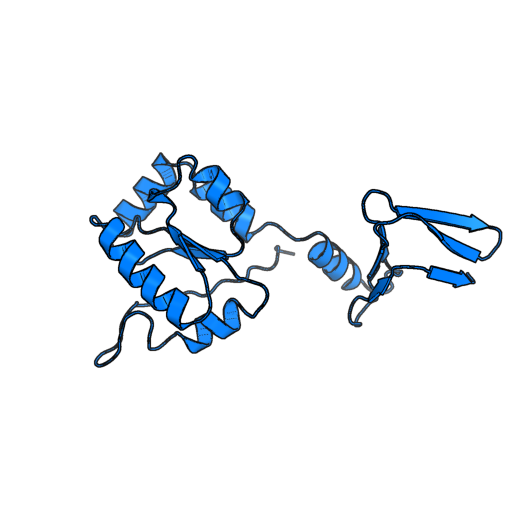 1 176 ? -19.068 -3.573 37.609 1.00 48.12 176 SER A CA 1
ATOM 1398 C C . SER A 1 176 ? -18.769 -2.071 37.570 1.00 48.12 176 SER A C 1
ATOM 1400 O O . SER A 1 176 ? -17.608 -1.683 37.702 1.00 48.12 176 SER A O 1
ATOM 1402 N N . CYS A 1 177 ? -19.791 -1.261 37.309 1.00 49.94 177 CYS A N 1
ATOM 1403 C CA . CYS A 1 177 ? -19.779 0.197 37.317 1.00 49.94 177 CYS A CA 1
ATOM 1404 C C . CYS A 1 177 ? -19.799 0.758 38.743 1.00 49.94 177 CYS A C 1
ATOM 1406 O O . CYS A 1 177 ? -20.472 0.157 39.616 1.00 49.94 177 CYS A O 1
#

pLDDT: mean 89.54, std 11.58, range [46.69, 98.75]

Radius of gyration: 21.36 Å; chains: 1; bounding box: 56×32×58 Å

Organism: 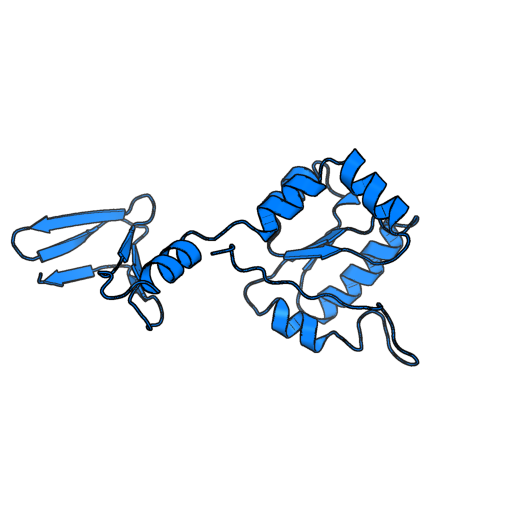Gallus gallus (NCBI:txid9031)